Protein AF-A0A4Y9ZUN3-F1 (afdb_monomer_lite)

Sequence (170 aa):
MLTRVQSAFKTGLIHALVAIHDAGVEHHDLCRRNILDYNDRPMIIDFGDAEEHECERFVPVEEGTPAPTLTCEFGCVELLEFFTDIEVWTPSFIEYIDNFQPIELAYDPHALAKMAPSHWSPEEALQEAYRVVVKHVKEYYPAQYDDWIARLNNNQKALDSTSNSPNDSQ

Radius of gyration: 21.48 Å; chains: 1; bounding box: 66×32×56 Å

Secondary structure (DSSP, 8-state):
------HHHHHHHHHHHHHHHHTTEE-S--SGGGEEESSS-EEE--GGG-EE------S---TTSBPPSSGGGTS-HHHHHHHHHTT-SBPSEEEETTEEEEGGGGG-HHHHHTTS-TTS-HHHHHHHHHHHHHHHHHHH-TTTHHHHHHHHHHHHHHHHHHHTS-----

Structure (mmCIF, N/CA/C/O backbone):
data_AF-A0A4Y9ZUN3-F1
#
_entry.id   AF-A0A4Y9ZUN3-F1
#
loop_
_atom_site.group_PDB
_atom_site.id
_atom_site.type_symbol
_atom_site.label_atom_id
_atom_site.label_alt_id
_atom_site.label_comp_id
_atom_site.label_asym_id
_atom_site.label_entity_id
_atom_site.label_seq_id
_atom_site.pdbx_PDB_ins_code
_atom_site.Cartn_x
_atom_site.Cartn_y
_atom_site.Cartn_z
_atom_site.occupancy
_atom_site.B_iso_or_equiv
_atom_site.auth_seq_id
_atom_site.auth_comp_id
_atom_site.auth_asym_id
_atom_site.auth_atom_id
_atom_site.pdbx_PDB_model_num
ATOM 1 N N . MET A 1 1 ? -16.322 -0.435 -7.334 1.00 35.56 1 MET A N 1
ATOM 2 C CA . MET A 1 1 ? -15.155 0.463 -7.413 1.00 35.56 1 MET A CA 1
ATOM 3 C C . MET A 1 1 ? -15.453 1.621 -6.482 1.00 35.56 1 MET A C 1
ATOM 5 O O . MET A 1 1 ? -16.314 2.431 -6.806 1.00 35.56 1 MET A O 1
ATOM 9 N N . LEU A 1 2 ? -14.896 1.613 -5.271 1.00 38.06 2 LEU A N 1
ATOM 10 C CA . LEU A 1 2 ? -15.086 2.735 -4.360 1.00 38.06 2 LEU A CA 1
ATOM 11 C C . LEU A 1 2 ? -14.373 3.933 -4.964 1.00 38.06 2 LEU A C 1
ATOM 13 O O . LEU A 1 2 ? -13.162 3.934 -5.158 1.00 38.06 2 LEU A O 1
ATOM 17 N N . THR A 1 3 ? -15.164 4.932 -5.323 1.00 42.69 3 THR A N 1
ATOM 18 C CA . THR A 1 3 ? -14.704 6.288 -5.571 1.00 42.69 3 THR A CA 1
ATOM 19 C C . THR A 1 3 ? -13.828 6.705 -4.401 1.00 42.69 3 THR A C 1
ATOM 21 O O . THR A 1 3 ? -14.340 6.849 -3.296 1.00 42.69 3 THR A O 1
ATOM 24 N N . ARG A 1 4 ? -12.520 6.813 -4.666 1.00 54.97 4 ARG A N 1
ATOM 25 C CA . ARG A 1 4 ? -11.478 7.490 -3.885 1.00 54.97 4 ARG A CA 1
ATOM 26 C C . ARG A 1 4 ? -12.052 8.153 -2.629 1.00 54.97 4 ARG A C 1
ATOM 28 O O . ARG A 1 4 ? -12.565 9.269 -2.705 1.00 54.97 4 ARG A O 1
ATOM 35 N N . VAL A 1 5 ? -12.020 7.429 -1.507 1.00 57.81 5 VAL A N 1
ATOM 36 C CA . VAL A 1 5 ? -12.335 7.982 -0.183 1.00 57.81 5 VAL A CA 1
ATOM 37 C C . VAL A 1 5 ? -11.598 9.317 -0.076 1.00 57.81 5 VAL A C 1
ATOM 39 O O . VAL A 1 5 ? -10.413 9.383 -0.415 1.00 57.81 5 VAL A O 1
ATOM 42 N N . GLN A 1 6 ? -12.296 10.394 0.295 1.00 67.69 6 GLN A N 1
ATOM 43 C CA . GLN A 1 6 ? -11.654 11.701 0.424 1.00 67.69 6 GLN A CA 1
ATOM 44 C C . GLN A 1 6 ? -10.453 11.561 1.373 1.00 67.69 6 GLN A C 1
ATOM 46 O O . GLN A 1 6 ? -10.581 10.945 2.429 1.00 67.69 6 GLN A O 1
ATOM 51 N N . SER A 1 7 ? -9.289 12.108 1.007 1.00 74.69 7 SER A N 1
ATOM 52 C CA . SER A 1 7 ? -8.038 11.914 1.770 1.00 74.69 7 SER A CA 1
ATOM 53 C C . SER A 1 7 ? -8.197 12.274 3.257 1.00 74.69 7 SER A C 1
ATOM 55 O O . SER A 1 7 ? -7.691 11.563 4.121 1.00 74.69 7 SER A O 1
ATOM 57 N N . ALA A 1 8 ? -9.020 13.280 3.578 1.00 85.69 8 ALA A N 1
ATOM 58 C CA . ALA A 1 8 ? -9.357 13.640 4.956 1.00 85.69 8 ALA A CA 1
ATOM 59 C C . ALA A 1 8 ? -10.103 12.530 5.725 1.00 85.69 8 ALA A C 1
ATOM 61 O O . ALA A 1 8 ? -9.791 12.282 6.888 1.00 85.69 8 ALA A O 1
ATOM 62 N N . PHE A 1 9 ? -11.044 11.833 5.083 1.00 89.44 9 PHE A N 1
ATOM 63 C CA . PHE A 1 9 ? -11.751 10.702 5.685 1.00 89.44 9 PHE A CA 1
ATOM 64 C C . PHE A 1 9 ? -10.800 9.524 5.922 1.00 89.44 9 PHE A C 1
ATOM 66 O O . PHE A 1 9 ? -10.795 8.950 7.008 1.00 89.44 9 PHE A O 1
ATOM 73 N N . LYS A 1 10 ? -9.949 9.198 4.937 1.00 89.00 10 LYS A N 1
ATOM 74 C CA . LYS A 1 10 ? -8.947 8.125 5.057 1.00 89.00 10 LYS A CA 1
ATOM 75 C C . LYS A 1 10 ? -7.941 8.428 6.175 1.00 89.00 10 LYS A C 1
ATOM 77 O O . LYS A 1 10 ? -7.717 7.580 7.031 1.00 89.00 10 LYS A O 1
ATOM 82 N N . THR A 1 11 ? -7.433 9.659 6.237 1.00 90.69 11 THR A N 1
ATOM 83 C CA . THR A 1 11 ? -6.571 10.136 7.333 1.00 90.69 11 THR A CA 1
ATOM 84 C C . THR A 1 11 ? -7.278 10.034 8.687 1.00 90.69 11 THR A C 1
ATOM 86 O O . THR A 1 11 ? -6.709 9.532 9.654 1.00 90.69 11 THR A O 1
ATOM 89 N N . GLY A 1 12 ? -8.541 10.467 8.766 1.00 94.00 12 GLY A N 1
ATOM 90 C CA . GLY A 1 12 ? -9.340 10.346 9.986 1.00 94.00 12 GLY A CA 1
ATOM 91 C C . GLY A 1 12 ? -9.514 8.895 10.436 1.00 94.00 12 GLY A C 1
ATOM 92 O O . GLY A 1 12 ? -9.494 8.625 11.633 1.00 94.00 12 GLY A O 1
ATOM 93 N N . LEU A 1 13 ? -9.643 7.967 9.486 1.00 95.06 13 LEU A N 1
ATOM 94 C CA . LEU A 1 13 ? -9.860 6.549 9.759 1.00 95.06 13 LEU A CA 1
ATOM 95 C C . LEU A 1 13 ? -8.582 5.905 10.292 1.00 95.06 13 LEU A C 1
ATOM 97 O O . LEU A 1 13 ? -8.641 5.186 11.286 1.00 95.06 13 LEU A O 1
ATOM 101 N N . ILE A 1 14 ? -7.434 6.237 9.691 1.00 95.75 14 ILE A N 1
ATOM 102 C CA . ILE A 1 14 ? -6.115 5.835 10.192 1.00 95.75 14 ILE A CA 1
ATOM 103 C C . ILE A 1 14 ? -5.944 6.301 11.638 1.00 95.75 14 ILE A C 1
ATOM 105 O O . ILE A 1 14 ? -5.653 5.490 12.511 1.00 95.75 14 ILE A O 1
ATOM 109 N N . HIS A 1 15 ? -6.182 7.587 11.916 1.00 96.25 15 HIS A N 1
ATOM 110 C CA . HIS A 1 15 ? -6.034 8.130 13.268 1.00 96.25 15 HIS A CA 1
ATOM 111 C C . HIS A 1 15 ? -6.969 7.467 14.282 1.00 96.25 15 HIS A C 1
ATOM 113 O O . HIS A 1 15 ? -6.546 7.179 15.397 1.00 96.25 15 HIS A O 1
ATOM 119 N N . ALA A 1 16 ? -8.230 7.239 13.917 1.00 96.81 16 ALA A N 1
ATOM 120 C CA . ALA A 1 16 ? -9.206 6.655 14.825 1.00 96.81 16 ALA A CA 1
ATOM 121 C C . ALA A 1 16 ? -8.868 5.196 15.170 1.00 96.81 16 ALA A C 1
ATOM 123 O O . ALA A 1 16 ? -8.909 4.831 16.341 1.00 96.81 16 ALA A O 1
ATOM 124 N N . LEU A 1 17 ? -8.474 4.388 14.182 1.00 97.44 17 LEU A N 1
ATOM 125 C CA . LEU A 1 17 ? -8.077 2.998 14.409 1.00 97.44 17 LEU A CA 1
ATOM 126 C C . LEU A 1 17 ? -6.764 2.891 15.179 1.00 97.44 17 LEU A C 1
ATOM 128 O O . LEU A 1 17 ? -6.691 2.155 16.155 1.00 97.44 17 LEU A O 1
ATOM 132 N N . VAL A 1 18 ? -5.757 3.694 14.829 1.00 97.25 18 VAL A N 1
ATOM 133 C CA . VAL A 1 18 ? -4.517 3.760 15.614 1.00 97.25 18 VAL A CA 1
ATOM 134 C C . VAL A 1 18 ? -4.811 4.137 17.069 1.00 97.25 18 VAL A C 1
ATOM 136 O O . VAL A 1 18 ? -4.271 3.507 17.969 1.00 97.25 18 VAL A O 1
ATOM 139 N N . ALA A 1 19 ? -5.714 5.092 17.319 1.00 97.81 19 ALA A N 1
ATOM 140 C CA . ALA A 1 19 ? -6.093 5.481 18.678 1.00 97.81 19 ALA A CA 1
ATOM 141 C C . ALA A 1 19 ? -6.826 4.371 19.456 1.00 97.81 19 ALA A C 1
ATOM 143 O O . ALA A 1 19 ? -6.657 4.283 20.670 1.00 97.81 19 ALA A O 1
ATOM 144 N N . ILE A 1 20 ? -7.623 3.532 18.785 1.00 98.19 20 ILE A N 1
ATOM 145 C CA . ILE A 1 20 ? -8.274 2.359 19.393 1.00 98.19 20 ILE A CA 1
ATOM 146 C C . ILE A 1 20 ? -7.216 1.341 19.839 1.00 98.19 20 ILE A C 1
ATOM 148 O O . ILE A 1 20 ? -7.213 0.932 20.999 1.00 98.19 20 ILE A O 1
ATOM 152 N N . HIS A 1 21 ? -6.261 1.014 18.966 1.00 98.06 21 HIS A N 1
ATOM 153 C CA . HIS A 1 21 ? -5.174 0.090 19.301 1.00 98.06 21 HIS A CA 1
ATOM 154 C C . HIS A 1 21 ? -4.218 0.660 20.359 1.00 98.06 21 HIS A C 1
ATOM 156 O O . HIS A 1 21 ? -3.804 -0.065 21.260 1.00 98.06 21 HIS A O 1
ATOM 162 N N . ASP A 1 22 ? -3.907 1.960 20.310 1.00 97.88 22 ASP A N 1
ATOM 163 C CA . ASP A 1 22 ? -3.113 2.648 21.341 1.00 97.88 22 ASP A CA 1
ATOM 164 C C . ASP A 1 22 ? -3.827 2.666 22.706 1.00 97.88 22 ASP A C 1
ATOM 166 O O . ASP A 1 22 ? -3.175 2.741 23.748 1.00 97.88 22 ASP A O 1
ATOM 170 N N . ALA A 1 23 ? -5.163 2.588 22.717 1.00 98.06 23 ALA A N 1
ATOM 171 C CA . ALA A 1 23 ? -5.967 2.434 23.929 1.00 98.06 23 ALA A CA 1
ATOM 172 C C . ALA A 1 23 ? -6.042 0.980 24.432 1.00 98.06 23 ALA A C 1
ATOM 174 O O . ALA A 1 23 ? -6.667 0.731 25.463 1.00 98.06 23 ALA A O 1
ATOM 175 N N . GLY A 1 24 ? -5.394 0.045 23.735 1.00 98.06 24 GLY A N 1
ATOM 176 C CA . GLY A 1 24 ? -5.298 -1.356 24.114 1.00 98.06 24 GLY A CA 1
ATOM 177 C C . GLY A 1 24 ? -6.490 -2.209 23.682 1.00 98.06 24 GLY A C 1
ATOM 178 O O . GLY A 1 24 ? -6.862 -3.133 24.402 1.00 98.06 24 GLY A O 1
ATOM 179 N N . VAL A 1 25 ? -7.129 -1.869 22.557 1.00 98.38 25 VAL A N 1
ATOM 180 C CA . VAL A 1 25 ? -8.313 -2.570 22.035 1.00 98.38 25 VAL A CA 1
ATOM 181 C C . VAL A 1 25 ? -8.071 -3.033 20.598 1.00 98.38 25 VAL A C 1
ATOM 183 O O . VAL A 1 25 ? -7.623 -2.245 19.768 1.00 98.38 25 VAL A O 1
ATOM 186 N N . GLU A 1 26 ? -8.404 -4.288 20.304 1.00 97.94 26 GLU A N 1
ATOM 187 C CA . GLU A 1 26 ? -8.498 -4.862 18.950 1.00 97.94 26 GLU A CA 1
ATOM 188 C C . GLU A 1 26 ? -9.970 -5.148 18.641 1.00 97.94 26 GLU A C 1
ATOM 190 O O . GLU A 1 26 ? -10.725 -5.557 19.525 1.00 97.94 26 GLU A O 1
ATOM 195 N N . HIS A 1 27 ? -10.423 -4.858 17.421 1.00 98.25 27 HIS A N 1
ATOM 196 C CA . HIS A 1 27 ? -11.852 -4.841 17.099 1.00 98.25 27 HIS A CA 1
ATOM 197 C C . HIS A 1 27 ? -12.411 -6.222 16.709 1.00 98.25 27 HIS A C 1
ATOM 199 O O . HIS A 1 27 ? -13.586 -6.487 16.962 1.00 98.25 27 HIS A O 1
ATOM 205 N N . HIS A 1 28 ? -11.619 -7.071 16.054 1.00 97.06 28 HIS A N 1
ATOM 206 C CA . HIS A 1 28 ? -11.931 -8.421 15.548 1.00 97.06 28 HIS A CA 1
ATOM 207 C C . HIS A 1 28 ? -13.031 -8.560 14.475 1.00 97.06 28 HIS A C 1
ATOM 209 O O . HIS A 1 28 ? -13.156 -9.624 13.869 1.00 97.06 28 HIS A O 1
ATOM 215 N N . ASP A 1 29 ? -13.782 -7.502 14.166 1.00 96.12 29 ASP A N 1
ATOM 216 C CA . ASP A 1 29 ? -14.737 -7.446 13.041 1.00 96.12 29 ASP A CA 1
ATOM 217 C C . ASP A 1 29 ? -14.556 -6.158 12.226 1.00 96.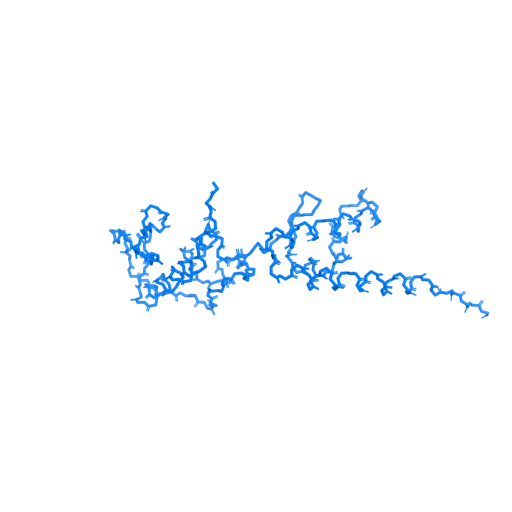12 29 ASP A C 1
ATOM 219 O O . ASP A 1 29 ? -15.511 -5.519 11.763 1.00 96.12 29 ASP A O 1
ATOM 223 N N . LEU A 1 30 ? -13.303 -5.728 12.067 1.00 94.31 30 LEU A N 1
ATOM 224 C CA . LEU A 1 30 ? -12.988 -4.506 11.350 1.00 94.31 30 LEU A CA 1
ATOM 225 C C . LEU A 1 30 ? -13.207 -4.684 9.840 1.00 94.31 30 LEU A C 1
ATOM 227 O O . LEU A 1 30 ? -12.361 -5.167 9.092 1.00 94.31 30 LEU A O 1
ATOM 231 N N . CYS A 1 31 ? -14.380 -4.269 9.369 1.00 91.06 31 CYS A N 1
ATOM 232 C CA . CYS A 1 31 ? -14.764 -4.357 7.967 1.00 91.06 31 CYS A CA 1
ATOM 233 C C . CYS A 1 31 ? -15.617 -3.158 7.539 1.00 91.06 31 CYS A C 1
ATOM 235 O O . CYS A 1 31 ? -16.152 -2.412 8.357 1.00 91.06 31 CYS A O 1
ATOM 237 N N . ARG A 1 32 ? -15.785 -2.960 6.224 1.00 89.62 32 ARG A N 1
ATOM 238 C CA . ARG A 1 32 ? -16.443 -1.758 5.667 1.00 89.62 32 ARG A CA 1
ATOM 239 C C . ARG A 1 32 ? -17.856 -1.499 6.201 1.00 89.62 32 ARG A C 1
ATOM 241 O O . ARG A 1 32 ? -18.264 -0.346 6.238 1.00 89.62 32 ARG A O 1
ATOM 248 N N . ARG A 1 33 ? -18.605 -2.538 6.601 1.00 93.50 33 ARG A N 1
ATOM 249 C CA . ARG A 1 33 ? -19.956 -2.383 7.182 1.00 93.50 33 ARG A CA 1
ATOM 250 C C . ARG A 1 33 ? -19.945 -1.734 8.573 1.00 93.50 33 ARG A C 1
ATOM 252 O O . ARG A 1 33 ? -20.951 -1.144 8.951 1.00 93.50 33 ARG A O 1
ATOM 259 N N . ASN A 1 34 ? -18.811 -1.793 9.268 1.00 96.25 34 ASN A N 1
ATOM 260 C CA . ASN A 1 34 ? -18.618 -1.273 10.621 1.00 96.25 34 ASN A CA 1
ATOM 261 C C . ASN A 1 34 ? -17.911 0.095 10.627 1.00 96.25 34 ASN A C 1
ATOM 263 O O . ASN A 1 34 ? -17.547 0.614 11.679 1.00 96.25 34 ASN A O 1
ATOM 267 N N . ILE A 1 35 ? -17.753 0.710 9.448 1.00 95.25 35 ILE A N 1
ATOM 268 C CA . ILE A 1 35 ? -17.236 2.069 9.281 1.00 95.25 35 ILE A CA 1
ATOM 269 C C . ILE A 1 35 ? -18.352 2.952 8.732 1.00 95.25 35 ILE A C 1
ATOM 271 O O . ILE A 1 35 ? -18.778 2.802 7.586 1.00 95.25 35 ILE A O 1
ATOM 275 N N . LEU A 1 36 ? -18.815 3.896 9.545 1.00 94.25 36 LEU A N 1
ATOM 276 C CA . LEU A 1 36 ? -19.833 4.863 9.151 1.00 94.25 36 LEU A CA 1
ATOM 277 C C . LEU A 1 36 ? -19.200 6.201 8.775 1.00 94.25 36 LEU A C 1
ATOM 279 O O . LEU A 1 36 ? -18.221 6.633 9.384 1.00 94.25 36 LEU A O 1
ATOM 283 N N . ASP A 1 37 ? -19.810 6.883 7.810 1.00 92.94 37 ASP A N 1
ATOM 284 C CA . ASP A 1 37 ? -19.526 8.286 7.525 1.00 92.94 37 ASP A CA 1
ATOM 285 C C . ASP A 1 37 ? -20.476 9.188 8.318 1.00 92.94 37 ASP A C 1
ATOM 287 O O . ASP A 1 37 ? -21.698 9.137 8.153 1.00 92.94 37 ASP A O 1
ATOM 291 N N . TYR A 1 38 ? -19.902 10.011 9.194 1.00 90.75 38 TYR A N 1
ATOM 292 C CA . TYR A 1 38 ? -20.610 11.025 9.956 1.00 90.75 38 TYR A CA 1
ATOM 293 C C . TYR A 1 38 ? -20.044 12.413 9.679 1.00 90.75 38 TYR A C 1
ATOM 295 O O . TYR A 1 38 ? -19.156 12.899 10.381 1.00 90.75 38 TYR A O 1
ATOM 303 N N . ASN A 1 39 ? -20.620 13.084 8.682 1.00 89.50 39 ASN A N 1
ATOM 304 C CA . ASN A 1 39 ? -20.202 14.419 8.244 1.00 89.50 39 ASN A CA 1
ATOM 305 C C . ASN A 1 39 ? -18.715 14.454 7.844 1.00 89.50 39 ASN A C 1
ATOM 307 O O . ASN A 1 39 ? -17.941 15.240 8.399 1.00 89.50 39 ASN A O 1
ATOM 311 N N . ASP A 1 40 ? -18.322 13.564 6.929 1.00 87.12 40 ASP A N 1
ATOM 312 C CA . ASP A 1 40 ? -16.954 13.388 6.426 1.00 87.12 40 ASP A CA 1
ATOM 313 C C . ASP A 1 40 ? -15.954 12.929 7.505 1.00 87.12 40 ASP A C 1
ATOM 315 O O . ASP A 1 40 ? -14.735 13.048 7.344 1.00 87.12 40 ASP A O 1
ATOM 319 N N . ARG A 1 41 ? -16.456 12.385 8.623 1.00 89.88 41 ARG A N 1
ATOM 320 C CA . ARG A 1 41 ? -15.646 11.803 9.700 1.00 89.88 41 ARG A CA 1
ATOM 321 C C . ARG A 1 41 ? -15.973 10.323 9.861 1.00 89.88 41 ARG A C 1
ATOM 323 O O . ARG A 1 41 ? -17.150 9.982 9.977 1.00 89.88 41 ARG A O 1
ATOM 330 N N . PRO A 1 42 ? -14.960 9.451 9.928 1.00 94.50 42 PRO A N 1
ATOM 331 C CA . PRO A 1 42 ? -15.189 8.039 10.168 1.00 94.50 42 PRO A CA 1
ATOM 332 C C . PRO A 1 42 ? -15.644 7.811 11.607 1.00 94.50 42 PRO A C 1
ATOM 334 O O . PRO A 1 42 ? -15.056 8.343 12.551 1.00 94.50 42 PRO A O 1
ATOM 337 N N . MET A 1 43 ? -16.672 6.986 11.768 1.00 95.81 43 MET A N 1
ATOM 338 C CA . MET A 1 43 ? -17.052 6.396 13.047 1.00 95.81 43 MET A CA 1
ATOM 339 C C . MET A 1 43 ? -16.914 4.882 12.946 1.00 95.81 43 MET A C 1
ATOM 341 O O . MET A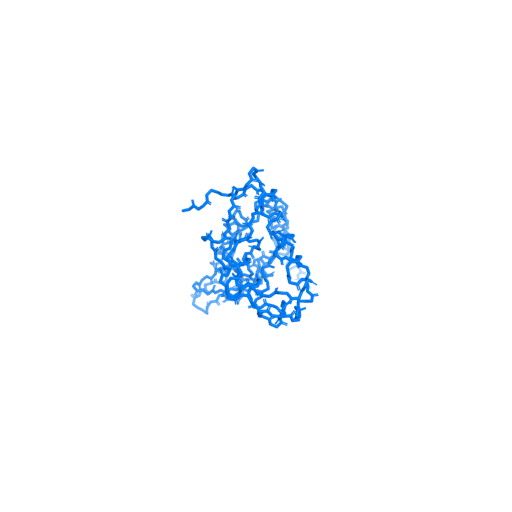 1 43 ? -17.544 4.263 12.089 1.00 95.81 43 MET A O 1
ATOM 345 N N . ILE A 1 44 ? -16.103 4.308 13.829 1.00 97.56 44 ILE A N 1
ATOM 346 C CA . ILE A 1 44 ? -15.973 2.861 13.994 1.00 97.56 44 ILE A CA 1
ATOM 347 C C . ILE A 1 44 ? -17.042 2.406 14.986 1.00 97.56 44 ILE A C 1
ATOM 349 O O . ILE A 1 44 ? -17.223 3.035 16.033 1.00 97.56 44 ILE A O 1
ATOM 353 N N . ILE A 1 45 ? -17.787 1.368 14.628 1.00 97.56 45 ILE A N 1
ATOM 354 C CA . ILE A 1 45 ? -18.909 0.836 15.407 1.00 97.56 45 ILE A CA 1
ATOM 355 C C . ILE A 1 45 ? -18.792 -0.679 15.555 1.00 97.56 45 ILE A C 1
ATOM 357 O O . ILE A 1 45 ? -18.042 -1.301 14.825 1.00 97.56 45 ILE A O 1
ATOM 361 N N . ASP A 1 46 ? -19.630 -1.253 16.420 1.00 97.38 46 ASP A N 1
ATOM 362 C CA . ASP A 1 46 ? -19.776 -2.705 16.599 1.00 97.38 46 ASP A CA 1
ATOM 363 C C . ASP A 1 46 ? -18.585 -3.399 17.284 1.00 97.38 46 ASP A C 1
ATOM 365 O O . ASP A 1 46 ? -18.057 -4.406 16.830 1.00 97.38 46 ASP A O 1
ATOM 369 N N . PHE A 1 47 ? -18.207 -2.886 18.457 1.00 97.81 47 PHE A N 1
ATOM 370 C CA . PHE A 1 47 ? -17.193 -3.478 19.344 1.00 97.81 47 PHE A CA 1
ATOM 371 C C . PHE A 1 47 ? -17.694 -4.729 20.097 1.00 97.81 47 PHE A C 1
ATOM 373 O O . PHE A 1 47 ? -17.240 -5.007 21.204 1.00 97.81 47 PHE A O 1
ATOM 380 N N . GLY A 1 48 ? -18.683 -5.451 19.558 1.00 97.44 48 GLY A N 1
ATOM 381 C CA . GLY A 1 48 ? -19.258 -6.633 20.209 1.00 97.44 48 GLY A CA 1
ATOM 382 C C . GLY A 1 48 ? -18.254 -7.774 20.389 1.00 97.44 48 GLY A C 1
ATOM 383 O O . GLY A 1 48 ? -18.328 -8.484 21.390 1.00 97.44 48 GLY A O 1
ATOM 384 N N . ASP A 1 49 ? -17.305 -7.879 19.456 1.00 97.31 49 ASP A N 1
ATOM 385 C CA . ASP A 1 49 ? -16.245 -8.893 19.423 1.00 97.31 49 ASP A CA 1
ATOM 386 C C . ASP A 1 49 ? -14.868 -8.329 19.830 1.00 97.31 49 ASP A C 1
ATOM 388 O O . ASP A 1 49 ? -13.855 -9.004 19.681 1.00 97.31 49 ASP A O 1
ATOM 392 N N . ALA A 1 50 ? -14.811 -7.092 20.333 1.00 97.75 50 ALA A N 1
ATOM 393 C CA . ALA A 1 50 ? -13.548 -6.440 20.661 1.00 97.75 50 ALA A CA 1
ATOM 394 C C . ALA A 1 50 ? -12.890 -7.029 21.921 1.00 97.75 50 ALA A C 1
ATOM 396 O O . ALA A 1 50 ? -13.570 -7.327 22.909 1.00 97.75 50 ALA A O 1
ATOM 397 N N . GLU A 1 51 ? -11.559 -7.116 21.918 1.00 98.12 51 GLU A N 1
ATOM 398 C CA . GLU A 1 51 ? -10.761 -7.689 23.009 1.00 98.12 51 GLU A CA 1
ATOM 399 C C . GLU A 1 51 ? -9.658 -6.731 23.491 1.00 98.12 51 GLU A C 1
ATOM 401 O O . GLU A 1 51 ? -9.291 -5.765 22.814 1.00 98.12 51 GLU A O 1
ATOM 406 N N . GLU A 1 52 ? -9.138 -6.990 24.699 1.00 98.06 52 GLU A N 1
ATOM 407 C CA . GLU A 1 52 ? -7.918 -6.338 25.185 1.00 98.06 52 GLU A CA 1
ATOM 408 C C . GLU A 1 52 ? -6.730 -6.754 24.312 1.00 98.06 52 GLU A C 1
ATOM 410 O O . GLU A 1 52 ? -6.525 -7.935 24.037 1.00 98.06 52 GLU A O 1
ATOM 415 N N . HIS A 1 53 ? -5.922 -5.780 23.913 1.00 96.31 53 HIS A N 1
ATOM 416 C CA . HIS A 1 53 ? -4.864 -5.966 22.933 1.00 96.31 53 HIS A CA 1
ATOM 417 C C . HIS A 1 53 ? -3.644 -5.120 23.284 1.00 96.31 53 HIS A C 1
ATOM 419 O O . HIS A 1 53 ? -3.757 -3.927 23.548 1.00 96.31 53 HIS A O 1
ATOM 425 N N . GLU A 1 54 ? -2.453 -5.708 23.233 1.00 96.94 54 GLU A N 1
ATOM 426 C CA . GLU A 1 54 ? -1.205 -4.946 23.238 1.00 96.94 54 GLU A CA 1
ATOM 427 C C . GLU A 1 54 ? -0.744 -4.785 21.791 1.00 96.94 54 GLU A C 1
ATOM 429 O O . GLU A 1 54 ? -0.261 -5.728 21.169 1.00 96.94 54 GLU A O 1
ATOM 434 N N . CYS A 1 55 ? -0.932 -3.590 21.229 1.00 97.00 55 CYS A N 1
ATOM 435 C CA . CYS A 1 55 ? -0.567 -3.348 19.840 1.00 97.00 55 CYS A CA 1
ATOM 436 C C . CYS A 1 55 ? 0.949 -3.362 19.659 1.00 97.00 55 CYS A C 1
ATOM 438 O O . CYS A 1 55 ? 1.635 -2.405 20.010 1.00 97.00 55 CYS A O 1
ATOM 440 N N . GLU A 1 56 ? 1.464 -4.417 19.031 1.00 95.88 56 GLU A N 1
ATOM 441 C CA . GLU A 1 56 ? 2.894 -4.572 18.756 1.00 95.88 56 GLU A CA 1
ATOM 442 C C . GLU A 1 56 ? 3.351 -3.816 17.498 1.00 95.88 56 GLU A C 1
ATOM 444 O O . GLU A 1 56 ? 4.442 -4.079 16.988 1.00 95.88 56 GLU A O 1
ATOM 449 N N . ARG A 1 57 ? 2.554 -2.874 16.959 1.00 95.44 57 ARG A N 1
ATOM 450 C CA . ARG A 1 57 ? 2.997 -2.123 15.776 1.00 95.44 57 ARG A CA 1
ATOM 451 C C . ARG A 1 57 ? 4.287 -1.356 16.083 1.00 95.44 57 ARG A C 1
ATOM 453 O O . ARG A 1 57 ? 4.384 -0.678 17.105 1.00 95.44 57 ARG A O 1
ATOM 460 N N . PHE A 1 58 ? 5.239 -1.368 15.157 1.00 92.81 58 PHE A N 1
ATOM 461 C CA . PHE A 1 58 ? 6.525 -0.669 15.332 1.00 92.81 58 PHE A CA 1
ATOM 462 C C . PHE A 1 58 ? 6.827 0.374 14.253 1.00 92.81 58 PHE A C 1
ATOM 464 O O . PHE A 1 58 ? 7.799 1.120 14.384 1.00 92.81 58 PHE A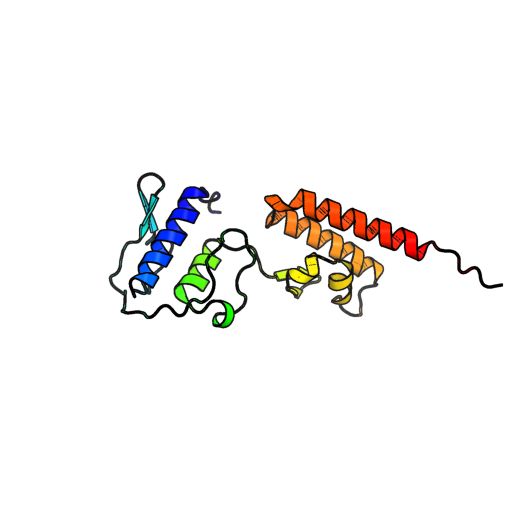 O 1
ATOM 471 N N . VAL A 1 59 ? 5.985 0.483 13.223 1.00 90.56 59 VAL A N 1
ATOM 472 C CA . VAL A 1 59 ? 6.044 1.557 12.222 1.00 90.56 59 VAL A CA 1
ATOM 473 C C . VAL A 1 59 ? 4.729 2.342 12.176 1.00 90.56 59 VAL A C 1
ATOM 475 O O . VAL A 1 59 ? 3.662 1.784 12.453 1.00 90.56 59 VAL A O 1
ATOM 478 N N . PRO A 1 60 ? 4.773 3.648 11.857 1.00 92.69 60 PRO A N 1
ATOM 479 C CA . PRO A 1 60 ? 3.566 4.434 11.648 1.00 92.69 60 PRO A CA 1
ATOM 480 C C . PRO A 1 60 ? 2.826 3.996 10.378 1.00 92.69 60 PRO A C 1
ATOM 482 O O . PRO A 1 60 ? 3.414 3.490 9.423 1.00 92.69 60 PRO A O 1
ATOM 485 N N . VAL A 1 61 ? 1.516 4.237 10.361 1.00 94.06 61 VAL A N 1
ATOM 486 C CA . VAL A 1 61 ? 0.682 4.047 9.171 1.00 94.06 61 VAL A CA 1
ATOM 487 C C . VAL A 1 61 ? 0.706 5.341 8.365 1.00 94.06 61 VAL A C 1
ATOM 489 O O . VAL A 1 61 ? 0.097 6.334 8.760 1.00 94.06 61 VAL A O 1
ATOM 492 N N . GLU A 1 62 ? 1.422 5.332 7.245 1.00 91.50 62 GLU A N 1
ATOM 493 C CA . GLU A 1 62 ? 1.557 6.485 6.352 1.00 91.50 62 GLU A CA 1
ATOM 494 C C . GLU A 1 62 ? 0.811 6.239 5.033 1.00 91.50 62 GLU A C 1
ATOM 496 O O . GLU A 1 62 ? 1.069 5.262 4.333 1.00 91.50 62 GLU A O 1
ATOM 501 N N . GLU A 1 63 ? -0.128 7.123 4.684 1.00 90.38 63 GLU A N 1
ATOM 502 C CA . GLU A 1 63 ? -0.857 7.032 3.415 1.00 90.38 63 GLU A CA 1
ATOM 503 C C . GLU A 1 63 ? 0.098 7.225 2.226 1.00 90.38 63 GLU A C 1
ATOM 505 O O . GLU A 1 63 ? 0.891 8.167 2.187 1.00 90.38 63 GLU A O 1
ATOM 510 N N . GLY A 1 64 ? -0.017 6.358 1.219 1.00 87.75 64 GLY A N 1
ATOM 511 C CA . GLY A 1 64 ? 0.715 6.491 -0.040 1.00 87.75 64 GLY A CA 1
ATOM 512 C C . GLY A 1 64 ? 2.153 5.960 -0.026 1.00 87.75 64 GLY A C 1
ATOM 513 O O . GLY A 1 64 ? 2.837 6.070 -1.045 1.00 87.75 64 GLY A O 1
ATOM 514 N N . THR A 1 65 ? 2.619 5.373 1.078 1.00 90.56 65 THR A N 1
ATOM 515 C CA . THR A 1 65 ? 3.885 4.620 1.124 1.00 90.56 65 THR A CA 1
ATOM 516 C C . THR A 1 65 ? 3.663 3.161 0.701 1.00 90.56 65 THR A C 1
ATOM 518 O O . THR A 1 65 ? 2.511 2.721 0.647 1.00 90.56 65 THR A O 1
ATOM 521 N N . PRO A 1 66 ? 4.701 2.401 0.303 1.00 91.81 66 PRO A N 1
ATOM 522 C CA . PRO A 1 66 ? 4.555 0.970 0.023 1.00 91.81 66 PRO A CA 1
ATOM 523 C C . PRO A 1 66 ? 4.064 0.198 1.252 1.00 91.81 66 PRO A C 1
ATOM 525 O O . PRO A 1 66 ? 4.485 0.492 2.371 1.00 91.81 66 PRO A O 1
ATOM 528 N N . ALA A 1 67 ? 3.184 -0.784 1.052 1.00 92.88 67 ALA A N 1
ATOM 529 C CA . ALA A 1 67 ? 2.666 -1.587 2.157 1.00 92.88 67 ALA A CA 1
ATOM 530 C C . ALA A 1 67 ? 3.784 -2.431 2.803 1.00 92.88 67 ALA A C 1
ATOM 532 O O . ALA A 1 67 ? 4.705 -2.876 2.108 1.00 92.88 67 ALA A O 1
ATOM 533 N N . PRO A 1 68 ? 3.713 -2.726 4.108 1.00 92.50 68 PRO A N 1
ATOM 534 C CA . PRO A 1 68 ? 4.501 -3.810 4.683 1.00 92.50 68 PRO A CA 1
ATOM 535 C C . PRO A 1 68 ? 4.169 -5.130 3.971 1.00 92.50 68 PRO A C 1
ATOM 537 O O . PRO A 1 68 ? 3.003 -5.416 3.697 1.00 92.50 68 PRO A O 1
ATOM 540 N N . THR A 1 69 ? 5.180 -5.937 3.653 1.00 86.75 69 THR A N 1
ATOM 541 C CA . THR A 1 69 ? 4.984 -7.211 2.941 1.00 86.75 69 THR A CA 1
ATOM 542 C C . THR A 1 69 ? 4.631 -8.353 3.884 1.00 86.75 69 THR A C 1
ATOM 544 O O . THR A 1 69 ? 3.998 -9.327 3.475 1.00 86.75 69 THR A O 1
ATOM 547 N N . LEU A 1 70 ? 5.029 -8.232 5.152 1.00 87.44 70 LEU A N 1
ATOM 548 C CA . LEU A 1 70 ? 4.824 -9.245 6.177 1.00 87.44 70 LEU A CA 1
ATOM 549 C C . LEU A 1 70 ? 4.280 -8.623 7.461 1.00 87.44 70 LEU A C 1
ATOM 551 O O . LEU A 1 70 ? 4.654 -7.521 7.855 1.00 87.44 70 LEU A O 1
ATOM 555 N N . THR A 1 71 ? 3.487 -9.394 8.205 1.00 89.25 71 THR A N 1
ATOM 556 C CA . THR A 1 71 ? 3.046 -9.013 9.554 1.00 89.25 71 THR A CA 1
ATOM 557 C C . THR A 1 71 ? 4.225 -8.694 10.469 1.00 89.25 71 THR A C 1
ATOM 559 O O . THR A 1 71 ? 4.158 -7.735 11.228 1.00 89.25 71 THR A O 1
ATOM 562 N N . CYS A 1 72 ? 5.336 -9.4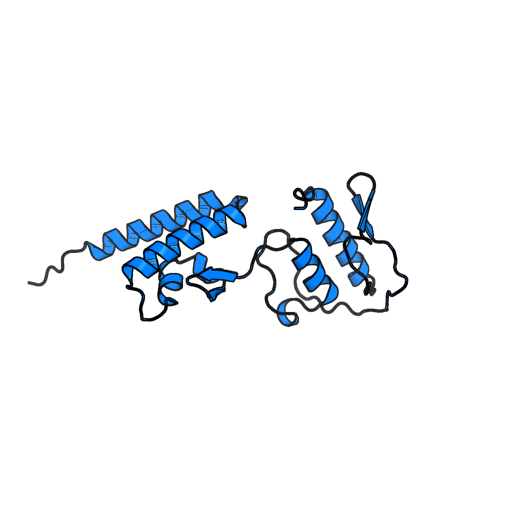31 10.365 1.00 90.62 72 CYS A N 1
ATOM 563 C CA . CYS A 1 72 ? 6.541 -9.176 11.156 1.00 90.62 72 CYS A CA 1
ATOM 564 C C . CYS A 1 72 ? 7.308 -7.906 10.754 1.00 90.62 72 CYS A C 1
ATOM 566 O O . CYS A 1 72 ? 8.321 -7.622 11.383 1.00 90.62 72 CYS A O 1
ATOM 568 N N . GLU A 1 73 ? 6.866 -7.178 9.719 1.00 90.69 73 GLU A N 1
ATOM 569 C CA . GLU A 1 73 ? 7.348 -5.841 9.319 1.00 90.69 73 GLU A CA 1
ATOM 570 C C . GLU A 1 73 ? 6.406 -4.713 9.766 1.00 90.69 73 GLU A C 1
ATOM 572 O O . GLU A 1 73 ? 6.767 -3.542 9.664 1.00 90.69 73 GLU A O 1
ATOM 577 N N . PHE A 1 74 ? 5.228 -5.051 10.298 1.00 95.12 74 PHE A N 1
ATOM 578 C CA . PHE A 1 74 ? 4.273 -4.069 10.799 1.00 95.12 74 PHE A CA 1
ATOM 579 C C . PHE A 1 74 ? 3.952 -4.228 12.286 1.00 95.12 74 PHE A C 1
ATOM 581 O O . PHE A 1 74 ? 3.993 -3.236 13.006 1.00 95.12 74 PHE A O 1
ATOM 588 N N . GLY A 1 75 ? 3.667 -5.454 12.739 1.00 95.62 75 GLY A N 1
ATOM 589 C CA . GLY A 1 75 ? 3.432 -5.823 14.141 1.00 95.62 75 GLY A CA 1
ATOM 590 C C . GLY A 1 75 ? 1.964 -5.982 14.557 1.00 95.62 75 GLY A C 1
ATOM 591 O O . GLY A 1 75 ? 1.699 -6.425 15.661 1.00 95.62 75 GLY A O 1
ATOM 592 N N . CYS A 1 76 ? 0.987 -5.672 13.701 1.00 96.62 76 CYS A N 1
ATOM 593 C CA . CYS A 1 76 ? -0.438 -5.829 14.031 1.00 96.62 76 CYS A CA 1
ATOM 594 C C . CYS A 1 76 ? -1.229 -6.368 12.829 1.00 96.62 76 CYS A C 1
ATOM 596 O O . CYS A 1 76 ? -1.245 -5.740 11.772 1.00 96.62 76 CYS A O 1
ATOM 598 N N . VAL A 1 77 ? -1.862 -7.539 12.975 1.00 95.50 77 VAL A N 1
ATOM 599 C CA . VAL A 1 77 ? -2.552 -8.230 11.868 1.00 95.50 77 VAL A CA 1
ATOM 600 C C . VAL A 1 77 ? -3.813 -7.484 11.438 1.00 95.50 77 VAL A C 1
ATOM 602 O O . VAL A 1 77 ? -3.924 -7.172 10.257 1.00 95.50 77 VAL A O 1
ATOM 605 N N . GLU A 1 78 ? -4.712 -7.142 12.370 1.00 96.75 78 GLU A N 1
ATOM 606 C CA . GLU A 1 78 ? -5.979 -6.460 12.053 1.00 96.75 78 GLU A CA 1
ATOM 607 C C . GLU A 1 78 ? -5.745 -5.168 11.257 1.00 96.75 78 GLU A C 1
ATOM 609 O O . GLU A 1 78 ? -6.305 -4.977 10.176 1.00 96.75 78 GLU A O 1
ATOM 614 N N . LEU A 1 79 ? -4.858 -4.299 11.753 1.00 96.44 79 LEU A N 1
ATOM 615 C CA . LEU A 1 79 ? -4.534 -3.044 11.080 1.00 96.44 79 LEU A CA 1
ATOM 616 C C . LEU A 1 79 ? -3.839 -3.267 9.730 1.00 96.44 79 LEU A C 1
ATOM 618 O O . LEU A 1 79 ? -4.146 -2.553 8.776 1.00 96.44 79 LEU A O 1
ATOM 622 N N . LEU A 1 80 ? -2.923 -4.239 9.623 1.00 95.19 80 LEU A N 1
ATOM 623 C CA . LEU A 1 80 ? -2.249 -4.550 8.358 1.00 95.19 80 LEU A CA 1
ATOM 624 C C . LEU A 1 80 ? -3.249 -5.017 7.296 1.00 95.19 80 LEU A C 1
ATOM 626 O O . LEU A 1 80 ? -3.248 -4.501 6.176 1.00 95.19 80 LEU A O 1
ATOM 630 N N . GLU A 1 81 ? -4.110 -5.972 7.635 1.00 93.50 81 GLU A N 1
ATOM 631 C CA . GLU A 1 81 ? -5.107 -6.508 6.710 1.00 93.50 81 GLU A CA 1
ATOM 632 C C . GLU A 1 81 ? -6.109 -5.427 6.299 1.00 93.50 81 GLU A C 1
ATOM 634 O O . GLU A 1 81 ? -6.359 -5.220 5.106 1.00 93.50 81 GLU A O 1
ATOM 639 N N . PHE A 1 82 ? -6.625 -4.668 7.267 1.00 94.75 82 PHE A N 1
ATOM 640 C CA . PHE A 1 82 ? -7.630 -3.650 6.999 1.00 94.75 82 PHE A CA 1
ATOM 641 C C . PHE A 1 82 ? -7.091 -2.486 6.160 1.00 94.75 82 PHE A C 1
ATOM 643 O O . PHE A 1 82 ? -7.718 -2.088 5.174 1.00 94.75 82 PHE A O 1
ATOM 650 N N . PHE A 1 83 ? -5.921 -1.939 6.505 1.00 94.38 83 PHE A N 1
ATOM 651 C CA . PHE A 1 83 ? -5.328 -0.832 5.748 1.00 94.38 83 PHE A CA 1
ATOM 652 C C . PHE A 1 83 ? -4.858 -1.244 4.350 1.00 94.38 83 PHE A C 1
ATOM 654 O O . PHE A 1 83 ? -4.860 -0.403 3.443 1.00 94.38 83 PHE A O 1
ATOM 661 N N . THR A 1 84 ? -4.555 -2.529 4.148 1.00 91.31 84 THR A N 1
ATOM 662 C CA . THR A 1 84 ? -4.345 -3.103 2.815 1.00 91.31 84 THR A CA 1
ATOM 663 C C . THR A 1 84 ? -5.651 -3.133 2.012 1.00 91.31 84 THR A C 1
ATOM 665 O O . THR A 1 84 ? -5.669 -2.636 0.887 1.00 91.31 84 THR A O 1
ATOM 668 N N . ASP A 1 85 ? -6.768 -3.615 2.580 1.00 89.94 85 ASP A N 1
ATOM 669 C CA . ASP A 1 85 ? -8.068 -3.685 1.874 1.00 89.94 85 ASP A CA 1
ATOM 670 C C . ASP A 1 85 ? -8.600 -2.307 1.443 1.00 89.94 85 ASP A C 1
ATOM 672 O O . ASP A 1 85 ? -9.233 -2.158 0.393 1.00 89.94 85 ASP A O 1
ATOM 676 N N . ILE A 1 86 ? -8.358 -1.264 2.240 1.00 88.81 86 ILE A N 1
ATOM 677 C CA . ILE A 1 86 ? -8.815 0.097 1.916 1.00 88.81 86 ILE A CA 1
ATOM 678 C C . ILE A 1 86 ? -7.769 0.935 1.158 1.00 88.81 86 ILE A C 1
ATOM 680 O O . ILE A 1 86 ? -7.971 2.144 0.973 1.00 88.81 86 ILE A O 1
ATOM 684 N N . GLU A 1 87 ? -6.677 0.306 0.713 1.00 90.06 87 GLU A N 1
ATOM 685 C CA . GLU A 1 87 ? -5.614 0.909 -0.098 1.00 90.06 87 GLU A CA 1
ATOM 686 C C . GLU A 1 87 ? -5.003 2.154 0.575 1.00 90.06 87 GLU A C 1
ATOM 688 O O . GLU A 1 87 ? -4.859 3.209 -0.051 1.00 90.06 87 GLU A O 1
ATOM 693 N N . VAL A 1 88 ? -4.729 2.108 1.888 1.00 91.56 88 VAL A N 1
ATOM 694 C CA . VAL A 1 88 ? -3.958 3.182 2.555 1.00 91.56 88 VAL A CA 1
ATOM 695 C C . VAL A 1 88 ? -2.556 3.250 1.969 1.00 91.56 88 VAL A C 1
ATOM 697 O O . VAL A 1 88 ? -2.063 4.331 1.644 1.00 91.56 88 VAL A O 1
ATOM 700 N N . TRP A 1 89 ? -1.947 2.084 1.814 1.00 93.00 89 TRP A N 1
ATOM 701 C CA . TRP A 1 89 ? -0.641 1.928 1.211 1.00 93.00 89 TRP A CA 1
ATOM 702 C C . TRP A 1 89 ? -0.739 1.693 -0.294 1.00 93.00 89 TRP A C 1
ATOM 704 O O . TRP A 1 89 ? -1.749 1.239 -0.831 1.00 93.00 89 TRP A O 1
ATOM 714 N N . THR A 1 90 ? 0.361 1.994 -0.965 1.00 92.12 90 THR A N 1
ATOM 715 C CA . THR A 1 90 ? 0.612 1.614 -2.356 1.00 92.12 90 THR A CA 1
ATOM 716 C C . THR A 1 90 ? 1.132 0.174 -2.433 1.00 92.12 90 THR A C 1
ATOM 718 O O . THR A 1 90 ? 1.653 -0.340 -1.438 1.00 92.12 90 THR A O 1
ATOM 721 N N . PRO A 1 91 ? 1.019 -0.502 -3.589 1.00 92.69 91 PRO A N 1
ATOM 722 C CA . PRO A 1 91 ? 1.523 -1.863 -3.740 1.00 92.69 91 PRO A CA 1
ATOM 723 C C . PRO A 1 91 ? 3.034 -1.963 -3.494 1.00 92.69 91 PRO A C 1
ATOM 725 O O . PRO A 1 91 ? 3.817 -1.220 -4.074 1.00 92.69 91 PRO A O 1
ATOM 728 N N . SER A 1 92 ? 3.462 -2.939 -2.697 1.00 93.44 92 SER A N 1
ATOM 729 C CA . SER A 1 92 ? 4.889 -3.230 -2.441 1.00 93.44 92 SER A CA 1
ATOM 730 C C . SER A 1 92 ? 5.537 -4.078 -3.533 1.00 93.44 92 SER A C 1
ATOM 732 O O . SER A 1 92 ? 6.727 -4.382 -3.474 1.00 93.44 92 SER A O 1
ATOM 734 N N . PHE A 1 93 ? 4.749 -4.480 -4.530 1.00 94.44 93 PHE A N 1
ATOM 735 C CA . PHE A 1 93 ? 5.184 -5.318 -5.632 1.00 94.44 93 PHE A CA 1
ATOM 736 C C . PHE A 1 93 ? 4.700 -4.763 -6.967 1.00 94.44 93 PHE A C 1
ATOM 738 O O . PHE A 1 93 ? 3.593 -4.236 -7.086 1.00 94.44 93 PHE A O 1
ATOM 745 N N . ILE A 1 94 ? 5.522 -4.962 -7.990 1.00 95.62 94 ILE A N 1
ATOM 746 C CA . ILE A 1 94 ? 5.207 -4.702 -9.388 1.00 95.62 94 ILE A CA 1
ATOM 747 C C . ILE A 1 94 ? 5.097 -6.027 -10.144 1.00 95.62 94 ILE A C 1
ATOM 749 O O . ILE A 1 94 ? 5.939 -6.913 -10.007 1.00 95.62 94 ILE A O 1
ATOM 753 N N . GLU A 1 95 ? 4.053 -6.164 -10.954 1.00 96.25 95 GLU A N 1
ATOM 754 C CA . GLU A 1 95 ? 3.902 -7.298 -11.862 1.00 96.25 95 GLU A CA 1
ATOM 755 C C . GLU A 1 95 ? 4.804 -7.107 -13.093 1.00 96.25 95 GLU A C 1
ATOM 757 O O . GLU A 1 95 ? 4.714 -6.099 -13.801 1.00 96.25 95 GLU A O 1
ATOM 762 N N . TYR A 1 96 ? 5.677 -8.080 -13.347 1.00 97.19 96 TYR A N 1
ATOM 763 C CA . TYR A 1 96 ? 6.625 -8.103 -14.455 1.00 97.19 96 TYR A CA 1
ATOM 764 C C . TYR A 1 96 ? 6.811 -9.533 -14.979 1.00 97.19 96 TYR A C 1
ATOM 766 O O . TYR A 1 96 ? 7.230 -10.416 -14.232 1.00 97.19 96 TYR A O 1
ATOM 774 N N . ILE A 1 97 ? 6.508 -9.749 -16.267 1.00 94.19 97 ILE A N 1
ATOM 775 C CA . ILE A 1 97 ? 6.589 -11.046 -16.972 1.00 94.19 97 ILE A CA 1
ATOM 776 C C . ILE A 1 97 ? 6.020 -12.188 -16.108 1.00 94.19 97 ILE A C 1
ATOM 778 O O . ILE A 1 97 ? 6.737 -13.081 -15.648 1.00 94.19 97 ILE A O 1
ATOM 782 N N . ASP A 1 98 ? 4.716 -12.096 -15.835 1.00 89.75 98 ASP A N 1
ATOM 783 C CA . ASP A 1 98 ? 3.922 -13.073 -15.075 1.00 89.75 98 ASP A CA 1
ATOM 784 C C . ASP A 1 98 ? 4.427 -13.360 -13.645 1.00 89.75 98 ASP A C 1
ATOM 786 O O . ASP A 1 98 ? 4.055 -14.365 -13.039 1.00 89.75 98 ASP A O 1
ATOM 790 N N . ASN A 1 99 ? 5.279 -12.493 -13.084 1.00 93.06 99 ASN A N 1
ATOM 791 C CA . ASN A 1 99 ? 5.796 -12.610 -11.722 1.00 93.06 99 ASN A CA 1
ATOM 792 C C . ASN A 1 99 ? 5.696 -11.285 -10.958 1.00 93.06 99 ASN A C 1
ATOM 794 O O . ASN A 1 99 ? 5.807 -10.206 -11.535 1.00 93.06 99 ASN A O 1
ATOM 798 N N . PHE A 1 100 ? 5.544 -11.365 -9.636 1.00 94.56 100 PHE A N 1
ATOM 799 C CA . PHE A 1 100 ? 5.610 -10.201 -8.753 1.00 94.56 100 PHE A CA 1
ATOM 800 C C . PHE A 1 100 ? 7.048 -9.960 -8.305 1.00 94.56 100 PHE A C 1
ATOM 802 O O . PHE A 1 100 ? 7.718 -10.865 -7.810 1.00 94.56 100 PHE A O 1
ATOM 809 N N . GLN A 1 101 ? 7.510 -8.730 -8.487 1.00 96.12 101 GLN A N 1
ATOM 810 C CA . GLN A 1 101 ? 8.843 -8.274 -8.121 1.00 96.12 101 GLN A CA 1
ATOM 811 C C . GLN A 1 101 ? 8.738 -7.179 -7.055 1.00 96.12 101 GLN A C 1
ATOM 813 O O . GLN A 1 101 ? 7.779 -6.408 -7.106 1.00 96.12 101 GLN A O 1
ATOM 818 N N . PRO A 1 102 ? 9.685 -7.078 -6.106 1.00 94.38 102 PRO A N 1
ATOM 819 C CA . PRO A 1 102 ? 9.699 -5.984 -5.136 1.00 94.38 102 PRO A CA 1
ATOM 820 C C . PRO A 1 102 ? 9.677 -4.619 -5.833 1.00 94.38 102 PRO A C 1
ATOM 822 O O . PRO A 1 102 ? 10.362 -4.423 -6.845 1.00 94.38 102 PRO A O 1
ATOM 825 N N . ILE A 1 103 ? 8.884 -3.679 -5.313 1.00 93.38 103 ILE A N 1
ATOM 826 C CA . ILE A 1 103 ? 8.689 -2.358 -5.928 1.00 93.38 103 ILE A CA 1
ATOM 827 C C . ILE A 1 103 ? 9.996 -1.566 -6.046 1.00 93.38 103 ILE A C 1
ATOM 829 O O . ILE A 1 103 ? 10.145 -0.736 -6.941 1.00 93.38 103 ILE A O 1
ATOM 833 N N . GLU A 1 104 ? 10.995 -1.867 -5.219 1.00 91.75 104 GLU A N 1
ATOM 834 C CA . GLU A 1 104 ? 12.316 -1.243 -5.258 1.00 91.75 104 GLU A CA 1
ATOM 835 C C . GLU A 1 104 ? 13.013 -1.448 -6.612 1.00 91.75 104 GLU A C 1
ATOM 837 O O . GLU A 1 104 ? 13.765 -0.583 -7.065 1.00 91.75 104 GLU A O 1
ATOM 842 N N . LEU A 1 105 ? 12.733 -2.558 -7.305 1.00 93.44 105 LEU A N 1
ATOM 843 C CA . LEU A 1 105 ? 13.274 -2.812 -8.640 1.00 93.44 105 LEU A CA 1
ATOM 844 C C . LEU A 1 105 ? 12.689 -1.867 -9.699 1.00 93.44 105 LEU A C 1
ATOM 846 O O . LEU A 1 105 ? 13.326 -1.637 -10.723 1.00 93.44 105 LEU A O 1
ATOM 850 N N . ALA A 1 106 ? 11.527 -1.250 -9.459 1.00 91.88 106 ALA A N 1
ATOM 851 C CA . ALA A 1 106 ? 10.937 -0.278 -10.379 1.00 91.88 106 ALA A CA 1
ATOM 852 C C . ALA A 1 106 ? 11.718 1.052 -10.447 1.00 91.88 106 ALA A C 1
ATOM 854 O O . ALA A 1 106 ? 11.538 1.831 -11.388 1.00 91.88 106 ALA A O 1
ATOM 855 N N . TYR A 1 107 ? 12.606 1.326 -9.482 1.00 89.25 107 TYR A N 1
ATOM 856 C CA . TYR A 1 107 ? 13.500 2.488 -9.541 1.00 89.25 107 TYR A CA 1
ATOM 857 C C . TYR A 1 107 ? 14.634 2.320 -10.562 1.00 89.25 107 TYR A C 1
ATOM 859 O O . TYR A 1 107 ? 15.188 3.321 -11.024 1.00 89.25 107 TYR A O 1
ATOM 867 N N . ASP A 1 108 ? 14.953 1.082 -10.948 1.00 91.06 108 ASP A N 1
ATOM 868 C CA . ASP A 1 108 ? 15.938 0.761 -11.979 1.00 91.06 108 ASP A CA 1
ATOM 869 C C . ASP A 1 108 ? 15.384 -0.306 -12.943 1.00 91.06 108 ASP A C 1
ATOM 871 O O . ASP A 1 108 ? 15.521 -1.506 -12.690 1.00 91.06 108 ASP A O 1
ATOM 875 N N . PRO A 1 109 ? 14.812 0.096 -14.097 1.00 93.19 109 PRO A N 1
ATOM 876 C CA . PRO A 1 109 ? 14.298 -0.848 -15.086 1.00 93.19 109 PRO A CA 1
ATOM 877 C C . PRO A 1 109 ? 15.326 -1.871 -15.571 1.00 93.19 109 PRO A C 1
ATOM 879 O O . PRO A 1 109 ? 14.935 -2.953 -15.995 1.00 93.19 109 PRO A O 1
ATOM 882 N N . HIS A 1 110 ? 16.629 -1.580 -15.490 1.00 92.94 110 HIS A N 1
ATOM 883 C CA . HIS A 1 110 ? 17.660 -2.555 -15.843 1.00 92.94 110 HIS A CA 1
ATOM 884 C C . HIS A 1 110 ? 17.791 -3.642 -14.778 1.00 92.94 110 HIS A C 1
ATOM 886 O O . HIS A 1 110 ? 18.037 -4.801 -15.115 1.00 92.94 110 HIS A O 1
ATOM 892 N N . ALA A 1 111 ? 17.634 -3.295 -13.500 1.00 94.19 111 ALA A N 1
ATOM 893 C CA . ALA A 1 111 ? 17.563 -4.273 -12.423 1.00 94.19 111 ALA A CA 1
ATOM 894 C C . ALA A 1 111 ? 16.310 -5.145 -12.566 1.00 94.19 111 ALA A C 1
ATOM 896 O O . ALA A 1 111 ? 16.420 -6.366 -12.488 1.00 94.19 111 ALA A O 1
ATOM 897 N N . LEU A 1 112 ? 15.158 -4.540 -12.874 1.00 96.00 112 LEU A N 1
ATOM 898 C CA . LEU A 1 112 ? 13.925 -5.284 -13.137 1.00 96.00 112 LEU A CA 1
ATOM 899 C C . LEU A 1 112 ? 14.062 -6.210 -14.358 1.00 96.00 112 LEU A C 1
ATOM 901 O O . LEU A 1 112 ? 13.701 -7.380 -14.281 1.00 96.00 112 LEU A O 1
ATOM 905 N N . ALA A 1 113 ? 14.675 -5.737 -15.448 1.00 96.25 113 ALA A N 1
ATOM 906 C CA . ALA A 1 113 ? 14.888 -6.524 -16.664 1.00 96.25 113 ALA A CA 1
ATOM 907 C C . ALA A 1 113 ? 15.734 -7.788 -16.444 1.00 96.25 113 ALA A C 1
ATOM 909 O O . ALA A 1 113 ? 15.533 -8.800 -17.110 1.00 96.25 113 ALA A O 1
ATOM 910 N N . LYS A 1 114 ? 16.661 -7.768 -15.477 1.00 95.56 114 LYS A N 1
ATOM 911 C CA . LYS A 1 114 ? 17.469 -8.947 -15.112 1.00 95.56 114 LYS A CA 1
ATOM 912 C C . LYS A 1 114 ? 16.652 -10.065 -14.464 1.00 95.56 114 LYS A C 1
ATOM 914 O O . LYS A 1 114 ? 17.143 -11.188 -14.394 1.00 95.56 114 LYS A O 1
ATOM 919 N N . MET A 1 115 ? 15.435 -9.772 -14.007 1.00 96.56 115 MET A N 1
ATOM 920 C CA . MET A 1 115 ? 14.516 -10.764 -13.448 1.00 96.56 115 MET A CA 1
ATOM 921 C C . MET A 1 115 ? 13.745 -11.526 -14.533 1.00 96.56 115 MET A C 1
ATOM 923 O O . MET A 1 115 ? 12.990 -12.443 -14.211 1.00 96.56 115 MET A O 1
ATOM 927 N N . ALA A 1 116 ? 13.918 -11.161 -15.808 1.00 95.31 116 ALA A N 1
ATOM 928 C CA . ALA A 1 116 ? 13.232 -11.815 -16.909 1.00 95.31 116 ALA A CA 1
ATOM 929 C C . ALA A 1 116 ? 13.627 -13.301 -17.035 1.00 95.31 116 ALA A C 1
ATOM 931 O O . ALA A 1 116 ? 14.793 -13.664 -16.841 1.00 95.31 116 ALA A O 1
ATOM 932 N N . PRO A 1 117 ? 12.681 -14.179 -17.413 1.00 94.06 117 PRO A N 1
ATOM 933 C CA . PRO A 1 117 ? 12.984 -15.562 -17.751 1.00 94.06 117 PRO A CA 1
ATOM 934 C C . PRO A 1 117 ? 14.006 -15.672 -18.890 1.00 94.06 117 PRO A C 1
ATOM 936 O O . PRO A 1 117 ? 14.026 -14.858 -19.810 1.00 94.06 117 PRO A O 1
ATOM 939 N N . SER A 1 118 ? 14.782 -16.757 -18.908 1.00 93.19 118 SER A N 1
ATOM 940 C CA . SER A 1 118 ? 15.875 -16.969 -19.873 1.00 93.19 118 SER A CA 1
ATOM 941 C C . SER A 1 118 ? 15.468 -17.018 -21.353 1.00 93.19 118 SER A C 1
ATOM 943 O O . SER A 1 118 ? 16.340 -16.979 -22.217 1.00 93.19 118 SER A O 1
ATOM 945 N N . HIS A 1 119 ? 14.173 -17.143 -21.656 1.00 93.50 119 HIS A N 1
ATOM 946 C CA . HIS A 1 119 ? 13.658 -17.156 -23.026 1.00 93.50 119 HIS A CA 1
ATOM 947 C C . HIS A 1 119 ? 13.355 -15.757 -23.586 1.00 93.50 119 HIS A C 1
ATOM 949 O O . HIS A 1 119 ? 13.086 -15.649 -24.778 1.00 93.50 119 HIS A O 1
ATOM 955 N N . TRP A 1 120 ? 13.398 -14.709 -22.758 1.00 95.44 120 TRP A N 1
ATOM 956 C CA . TRP A 1 120 ? 13.295 -13.319 -23.204 1.00 95.44 120 TRP A CA 1
ATOM 957 C C . TRP A 1 120 ? 14.663 -12.797 -23.628 1.00 95.44 120 TRP A C 1
ATOM 959 O O . TRP A 1 120 ? 15.665 -13.024 -22.942 1.00 95.44 120 TRP A O 1
ATOM 969 N N . SER A 1 121 ? 14.722 -12.064 -24.741 1.00 96.75 121 SER A N 1
ATOM 970 C CA . SER A 1 121 ? 15.948 -11.344 -25.072 1.00 96.75 121 SER A CA 1
ATOM 971 C C . SER A 1 121 ? 16.172 -10.183 -24.085 1.00 96.75 121 SER A C 1
ATOM 973 O O . SER A 1 121 ? 15.202 -9.608 -23.581 1.00 96.75 121 SER A O 1
ATOM 975 N N . PRO A 1 122 ? 17.432 -9.787 -23.811 1.00 95.12 122 PRO A N 1
ATOM 976 C CA . PRO A 1 122 ? 17.714 -8.659 -22.919 1.00 95.12 122 PRO A CA 1
ATOM 977 C C . PRO A 1 122 ? 17.047 -7.344 -23.347 1.00 95.12 122 PRO A C 1
ATOM 979 O O . PRO A 1 122 ? 16.659 -6.546 -22.497 1.00 95.12 122 PRO A O 1
ATOM 982 N N . GLU A 1 123 ? 16.902 -7.119 -24.655 1.00 94.44 123 GLU A N 1
ATOM 983 C CA . GLU A 1 123 ? 16.262 -5.919 -25.198 1.00 94.44 123 GLU A CA 1
ATOM 984 C C . GLU A 1 123 ? 14.749 -5.922 -24.947 1.00 94.44 123 GLU A C 1
ATOM 986 O O . GLU A 1 123 ? 14.215 -4.942 -24.428 1.00 94.44 123 GLU A O 1
ATOM 991 N N . GLU A 1 124 ? 14.063 -7.031 -25.242 1.00 95.75 124 GLU A N 1
ATOM 992 C CA . GLU A 1 124 ? 12.623 -7.175 -24.982 1.00 95.75 124 GLU A CA 1
ATOM 993 C C . GLU A 1 124 ? 12.320 -7.075 -23.484 1.00 95.75 124 GLU A C 1
ATOM 995 O O . GLU A 1 124 ? 11.383 -6.382 -23.085 1.00 95.75 124 GLU A O 1
ATOM 1000 N N . ALA A 1 125 ? 13.146 -7.709 -22.646 1.00 96.94 125 ALA A N 1
ATOM 1001 C CA . ALA A 1 125 ? 13.025 -7.645 -21.194 1.00 96.94 125 ALA A CA 1
ATOM 1002 C C . ALA A 1 125 ? 13.113 -6.199 -20.684 1.00 96.94 125 ALA A C 1
ATOM 1004 O O . ALA A 1 125 ? 12.308 -5.786 -19.845 1.00 96.94 125 ALA A O 1
ATOM 1005 N N . LEU A 1 126 ? 14.059 -5.416 -21.209 1.00 96.06 126 LEU A N 1
ATOM 1006 C CA . LEU A 1 126 ? 14.240 -4.021 -20.824 1.00 96.06 126 LEU A CA 1
ATOM 1007 C C . LEU A 1 126 ? 13.088 -3.132 -21.297 1.00 96.06 126 LEU A C 1
ATOM 1009 O O . LEU A 1 126 ? 12.568 -2.340 -20.511 1.00 96.06 126 LEU A O 1
ATOM 1013 N N . GLN A 1 127 ? 12.658 -3.273 -22.553 1.00 95.12 127 GLN A N 1
ATOM 1014 C CA . GLN A 1 127 ? 11.508 -2.530 -23.079 1.00 95.12 127 GLN A CA 1
ATOM 1015 C C . GLN A 1 127 ? 10.249 -2.800 -22.248 1.00 95.12 127 GLN A C 1
ATOM 1017 O O . GLN A 1 127 ? 9.520 -1.869 -21.889 1.00 95.12 127 GLN A O 1
ATOM 1022 N N . GLU A 1 128 ? 10.030 -4.062 -21.883 1.00 97.00 128 GLU A N 1
ATOM 1023 C CA . GLU A 1 128 ? 8.919 -4.461 -21.031 1.00 97.00 128 GLU A CA 1
ATOM 1024 C C . GLU A 1 128 ? 9.049 -3.888 -19.616 1.00 97.00 128 GLU A C 1
ATOM 1026 O O . GLU A 1 128 ? 8.068 -3.373 -19.080 1.00 97.00 128 GLU A O 1
ATOM 1031 N N . ALA A 1 129 ? 10.256 -3.882 -19.036 1.00 96.56 129 ALA A N 1
ATOM 1032 C CA . ALA A 1 129 ? 10.511 -3.293 -17.722 1.00 96.56 129 ALA A CA 1
ATOM 1033 C C . ALA A 1 129 ? 10.132 -1.802 -17.697 1.00 96.56 129 ALA A C 1
ATOM 1035 O O . ALA A 1 129 ? 9.387 -1.366 -16.820 1.00 96.56 129 ALA A O 1
ATOM 1036 N N . TYR A 1 130 ? 10.550 -1.023 -18.702 1.00 95.50 130 TYR A N 1
ATOM 1037 C CA . TYR A 1 130 ? 10.124 0.375 -18.835 1.00 95.50 130 TYR A CA 1
ATOM 1038 C C . TYR A 1 130 ? 8.602 0.502 -18.949 1.00 95.50 130 TYR A C 1
ATOM 1040 O O . TYR A 1 130 ? 7.996 1.331 -18.266 1.00 95.50 130 TYR A O 1
ATOM 1048 N N . ARG A 1 131 ? 7.966 -0.328 -19.783 1.00 95.81 131 ARG A N 1
ATOM 1049 C CA . ARG A 1 131 ? 6.514 -0.294 -19.993 1.00 95.81 131 ARG A CA 1
ATOM 1050 C C . ARG A 1 131 ? 5.744 -0.543 -18.695 1.00 95.81 131 ARG A C 1
ATOM 1052 O O . ARG A 1 131 ? 4.808 0.208 -18.401 1.00 95.81 131 ARG A O 1
ATOM 1059 N N . VAL A 1 132 ? 6.111 -1.574 -17.930 1.00 96.56 132 VAL A N 1
ATOM 1060 C CA . VAL A 1 132 ? 5.406 -1.921 -16.686 1.00 96.56 132 VAL A CA 1
ATOM 1061 C C . VAL A 1 132 ? 5.654 -0.894 -15.590 1.00 96.56 132 VAL A C 1
ATOM 1063 O O . VAL A 1 132 ? 4.697 -0.516 -14.920 1.00 96.56 132 VAL A O 1
ATOM 1066 N N . VAL A 1 133 ? 6.877 -0.360 -15.461 1.00 95.31 133 VAL A N 1
ATOM 1067 C CA . VAL A 1 133 ? 7.192 0.685 -14.472 1.00 95.31 133 VAL A CA 1
ATOM 1068 C C . VAL A 1 133 ? 6.359 1.934 -14.741 1.00 95.31 133 VAL A C 1
ATOM 1070 O O . VAL A 1 133 ? 5.676 2.423 -13.845 1.00 95.31 133 VAL A O 1
ATOM 1073 N N . VAL A 1 134 ? 6.334 2.420 -15.987 1.00 94.25 134 VAL A N 1
ATOM 1074 C CA . VAL A 1 134 ? 5.539 3.603 -16.359 1.00 94.25 134 VAL A CA 1
ATOM 1075 C C . VAL A 1 134 ? 4.055 3.385 -16.065 1.00 94.25 134 VAL A C 1
ATOM 1077 O O . VAL A 1 134 ? 3.403 4.270 -15.509 1.00 94.25 134 VAL A O 1
ATOM 1080 N N . LYS A 1 135 ? 3.514 2.212 -16.419 1.00 95.12 135 LYS A N 1
ATOM 1081 C CA . LYS A 1 135 ? 2.114 1.867 -16.142 1.00 95.12 135 LYS A CA 1
ATOM 1082 C C . LYS A 1 135 ? 1.836 1.860 -14.635 1.00 95.12 135 LYS A C 1
ATOM 1084 O O . LYS A 1 135 ? 0.891 2.512 -14.202 1.00 95.12 135 LYS A O 1
ATOM 1089 N N . HIS A 1 136 ? 2.665 1.167 -13.860 1.00 94.50 136 HIS A N 1
ATOM 1090 C CA . HIS A 1 136 ? 2.489 0.982 -12.422 1.00 94.50 136 HIS A CA 1
ATOM 1091 C C . HIS A 1 136 ? 2.571 2.310 -11.660 1.00 94.50 136 HIS A C 1
ATOM 1093 O O . HIS A 1 136 ? 1.678 2.640 -10.883 1.00 94.50 136 HIS A O 1
ATOM 1099 N N . VAL A 1 137 ? 3.594 3.124 -11.935 1.00 91.62 137 VAL A N 1
ATOM 1100 C CA . VAL A 1 137 ? 3.773 4.435 -11.291 1.00 91.62 137 VAL A CA 1
ATOM 1101 C C . VAL A 1 137 ? 2.606 5.365 -11.612 1.00 91.62 137 VAL A C 1
ATOM 1103 O O . VAL A 1 137 ? 2.117 6.075 -1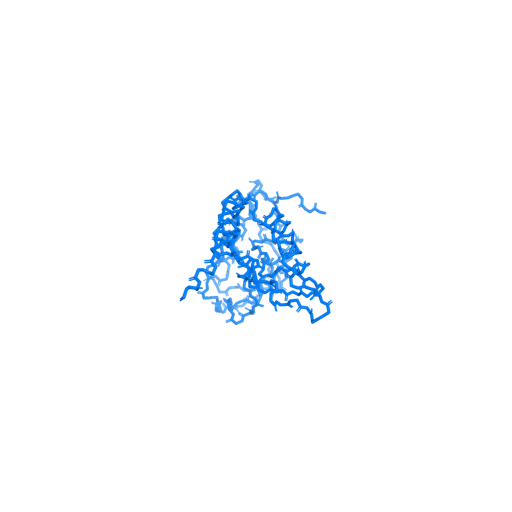0.738 1.00 91.62 137 VAL A O 1
ATOM 1106 N N . LYS A 1 138 ? 2.109 5.346 -12.852 1.00 92.56 138 LYS A N 1
ATOM 1107 C CA . LYS A 1 138 ? 0.949 6.155 -13.241 1.00 92.56 138 LYS A CA 1
ATOM 1108 C C . LYS A 1 138 ? -0.318 5.774 -12.476 1.00 92.56 138 LYS A C 1
ATOM 1110 O O . LYS A 1 138 ? -1.136 6.644 -12.187 1.00 92.56 138 LYS A O 1
ATOM 1115 N N . GLU A 1 139 ? -0.495 4.486 -12.214 1.00 92.19 139 GLU A N 1
ATOM 1116 C CA . GLU A 1 139 ? -1.684 3.937 -11.569 1.00 92.19 139 GLU A CA 1
ATOM 1117 C C . GLU A 1 139 ? -1.652 4.138 -10.051 1.00 92.19 139 GLU A C 1
ATOM 1119 O O . GLU A 1 139 ? -2.604 4.678 -9.487 1.00 92.19 139 GLU A O 1
ATOM 1124 N N . TYR A 1 140 ? -0.539 3.786 -9.406 1.00 90.38 140 TYR A N 1
ATOM 1125 C CA . TYR A 1 140 ? -0.448 3.714 -7.945 1.00 90.38 140 TYR A CA 1
ATOM 1126 C C . TYR A 1 140 ? 0.335 4.864 -7.302 1.00 90.38 140 TYR A C 1
ATOM 1128 O O . TYR A 1 140 ? 0.113 5.177 -6.136 1.00 90.38 140 TYR A O 1
ATOM 1136 N N . TYR A 1 141 ? 1.188 5.558 -8.062 1.00 88.25 141 TYR A N 1
ATOM 1137 C CA . TYR A 1 141 ? 2.034 6.657 -7.578 1.00 88.25 141 TYR A CA 1
ATOM 1138 C C . TYR A 1 141 ? 1.829 7.962 -8.373 1.00 88.25 141 TYR A C 1
ATOM 1140 O O . TYR A 1 141 ? 2.803 8.612 -8.769 1.00 88.25 141 TYR A O 1
ATOM 1148 N N . PRO A 1 142 ? 0.581 8.417 -8.606 1.00 87.88 142 PRO A N 1
ATOM 1149 C CA . PRO A 1 142 ? 0.306 9.530 -9.515 1.00 87.88 142 PRO A CA 1
ATOM 1150 C C . PRO A 1 142 ? 0.951 10.853 -9.077 1.00 87.88 142 PRO A C 1
ATOM 1152 O O . PRO A 1 142 ? 1.295 11.670 -9.924 1.00 87.88 142 PRO A O 1
ATOM 1155 N N . ALA A 1 143 ? 1.149 11.063 -7.771 1.00 86.38 143 ALA A N 1
ATOM 1156 C CA . ALA A 1 143 ? 1.819 12.254 -7.246 1.00 86.38 143 ALA A CA 1
ATOM 1157 C C . ALA A 1 143 ? 3.333 12.273 -7.523 1.00 86.38 143 ALA A C 1
ATOM 1159 O O . ALA A 1 143 ? 3.930 13.342 -7.548 1.00 86.38 143 ALA A O 1
ATOM 1160 N N . GLN A 1 144 ? 3.946 11.103 -7.731 1.00 86.06 144 GLN A N 1
ATOM 1161 C CA . GLN A 1 144 ? 5.384 10.949 -7.983 1.00 86.06 144 GLN A CA 1
ATOM 1162 C C . GLN A 1 144 ? 5.688 10.692 -9.466 1.00 86.06 144 GLN A C 1
ATOM 1164 O O . GLN A 1 144 ? 6.851 10.558 -9.839 1.00 86.06 144 GLN A O 1
ATOM 1169 N N . TYR A 1 145 ? 4.656 10.605 -10.314 1.00 88.81 145 TYR A N 1
ATOM 1170 C CA . TYR A 1 145 ? 4.784 10.175 -11.702 1.00 88.81 145 TYR A CA 1
ATOM 1171 C C . TYR A 1 145 ? 5.788 11.021 -12.489 1.00 88.81 145 TYR A C 1
ATOM 1173 O O . TYR A 1 145 ? 6.741 10.472 -13.035 1.00 88.81 145 TYR A O 1
ATOM 1181 N N . ASP A 1 146 ? 5.626 12.345 -12.504 1.00 90.00 146 ASP A N 1
ATOM 1182 C CA . ASP A 1 146 ? 6.485 13.229 -13.301 1.00 90.00 146 ASP A CA 1
ATOM 1183 C C . ASP A 1 146 ? 7.962 13.132 -12.881 1.00 90.00 146 ASP A C 1
ATOM 1185 O O . ASP A 1 146 ? 8.849 13.013 -13.732 1.00 90.00 146 ASP A O 1
ATOM 1189 N N . ASP A 1 147 ? 8.221 13.087 -11.572 1.00 88.94 147 ASP A N 1
ATOM 1190 C CA . ASP A 1 147 ? 9.567 12.943 -11.010 1.00 88.94 147 ASP A CA 1
ATOM 1191 C C . ASP A 1 147 ? 10.193 11.592 -11.369 1.00 88.94 147 ASP A C 1
ATOM 1193 O O . ASP A 1 147 ? 11.374 11.514 -11.727 1.00 88.94 147 ASP A O 1
ATOM 1197 N N . TRP A 1 148 ? 9.408 10.515 -11.309 1.00 89.62 148 TRP A N 1
ATOM 1198 C CA . TRP A 1 148 ? 9.871 9.175 -11.656 1.00 89.62 148 TRP A CA 1
ATOM 1199 C C . TRP A 1 148 ? 10.208 9.083 -13.146 1.00 89.62 148 TRP A C 1
ATOM 1201 O O . TRP A 1 148 ? 11.296 8.631 -13.507 1.00 89.62 148 TRP A O 1
ATOM 1211 N N . ILE A 1 149 ? 9.330 9.585 -14.021 1.00 89.25 149 ILE A N 1
ATOM 1212 C CA . ILE A 1 149 ? 9.559 9.609 -15.472 1.00 89.25 149 ILE A CA 1
ATOM 1213 C C . ILE A 1 149 ? 10.794 10.446 -15.826 1.00 89.25 149 ILE A C 1
ATOM 1215 O O . ILE A 1 149 ? 11.596 10.039 -16.671 1.00 89.25 149 ILE A O 1
ATOM 1219 N N . ALA A 1 150 ? 11.002 11.588 -15.165 1.00 88.44 150 ALA A N 1
ATOM 1220 C CA . ALA A 1 150 ? 12.198 12.401 -15.365 1.00 88.44 150 ALA A CA 1
ATOM 1221 C C . ALA A 1 150 ? 13.486 11.623 -15.034 1.00 88.44 150 ALA A C 1
ATOM 1223 O O . ALA A 1 150 ? 14.448 11.664 -15.807 1.00 88.44 150 ALA A O 1
ATOM 1224 N N . ARG A 1 151 ? 13.496 10.862 -13.930 1.00 86.69 151 ARG A N 1
ATOM 1225 C CA . ARG A 1 151 ? 14.631 10.004 -13.542 1.00 86.69 151 ARG A CA 1
ATOM 1226 C C . ARG A 1 151 ? 14.883 8.890 -14.557 1.00 86.69 151 ARG A C 1
ATOM 1228 O O . ARG A 1 151 ? 16.024 8.707 -14.978 1.00 86.69 151 ARG A O 1
ATOM 1235 N N . LEU A 1 152 ? 13.832 8.203 -15.005 1.00 86.31 152 LEU A N 1
ATOM 1236 C CA . LEU A 1 152 ? 13.937 7.126 -15.996 1.00 86.31 152 LEU A CA 1
ATOM 1237 C C . LEU A 1 152 ? 14.560 7.603 -17.310 1.00 86.31 152 LEU A C 1
ATOM 1239 O O . LEU A 1 152 ? 15.468 6.960 -17.839 1.00 86.31 152 LEU A O 1
ATOM 1243 N N . ASN A 1 153 ? 14.117 8.761 -17.802 1.00 84.44 153 ASN A N 1
ATOM 1244 C CA . ASN A 1 153 ? 14.633 9.352 -19.034 1.00 84.44 153 ASN A CA 1
ATOM 1245 C C . ASN A 1 153 ? 16.110 9.757 -18.916 1.00 84.44 153 ASN A C 1
ATOM 1247 O O . ASN A 1 153 ? 16.864 9.638 -19.882 1.00 84.44 153 ASN A O 1
ATOM 1251 N N . ASN A 1 154 ? 16.536 10.237 -17.746 1.00 82.06 154 ASN A N 1
ATOM 1252 C CA . ASN A 1 154 ? 17.935 10.588 -17.504 1.00 82.06 154 ASN A CA 1
ATOM 1253 C C . ASN A 1 154 ? 18.831 9.343 -17.443 1.00 82.06 154 ASN A C 1
ATOM 1255 O O . ASN A 1 154 ? 19.914 9.350 -18.029 1.00 82.06 154 ASN A O 1
ATOM 1259 N N . ASN A 1 155 ? 18.361 8.269 -16.803 1.00 76.12 155 ASN A N 1
ATOM 1260 C CA . ASN A 1 155 ? 19.093 7.006 -16.715 1.00 76.12 155 ASN A CA 1
ATOM 1261 C C . ASN A 1 155 ? 19.278 6.362 -18.096 1.00 76.12 155 ASN A C 1
ATOM 1263 O O . ASN A 1 155 ? 20.386 5.940 -18.420 1.00 76.12 155 ASN A O 1
ATOM 1267 N N . GLN A 1 156 ? 18.237 6.369 -18.938 1.00 74.19 156 GLN A N 1
ATOM 1268 C CA . GLN A 1 156 ? 18.336 5.870 -20.314 1.00 74.19 156 GLN A CA 1
ATOM 1269 C C . GLN A 1 156 ? 19.395 6.646 -21.113 1.00 74.19 156 GLN A C 1
ATOM 1271 O O . GLN A 1 156 ? 20.294 6.051 -21.698 1.00 74.19 156 GLN A O 1
ATOM 1276 N N . LYS A 1 157 ? 19.365 7.987 -21.062 1.00 74.12 157 LYS A N 1
ATOM 1277 C CA . LYS A 1 157 ? 20.345 8.835 -21.765 1.00 74.12 157 LYS A CA 1
ATOM 1278 C C . LYS A 1 157 ? 21.785 8.595 -21.304 1.00 74.12 157 LYS A C 1
ATOM 1280 O O . LYS A 1 157 ? 22.697 8.594 -22.128 1.00 74.12 157 LYS A O 1
ATOM 1285 N N . ALA A 1 158 ? 22.003 8.407 -20.002 1.00 70.00 158 ALA A N 1
ATOM 1286 C CA . ALA A 1 158 ? 23.328 8.114 -19.458 1.00 70.00 158 ALA A CA 1
ATOM 1287 C C . ALA A 1 158 ? 23.881 6.774 -19.987 1.00 70.00 158 ALA A C 1
ATOM 1289 O O . ALA A 1 158 ? 25.060 6.682 -20.340 1.00 70.00 158 ALA A O 1
ATOM 1290 N N . LEU A 1 159 ? 23.029 5.758 -20.119 1.00 66.94 159 LEU A N 1
ATOM 1291 C CA . LEU A 1 159 ? 23.403 4.439 -20.637 1.00 66.94 159 LEU A CA 1
ATOM 1292 C C . LEU A 1 159 ? 23.632 4.442 -22.158 1.00 66.94 159 LEU A C 1
ATOM 1294 O O . LEU A 1 159 ? 24.608 3.869 -22.647 1.00 66.94 159 LEU A O 1
ATOM 1298 N N . ASP A 1 160 ? 22.818 5.185 -22.907 1.00 71.25 160 ASP A N 1
ATOM 129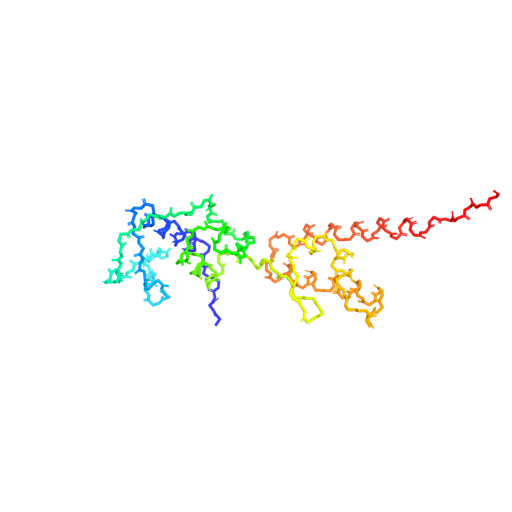9 C CA . ASP A 1 160 ? 23.009 5.386 -24.350 1.00 71.25 160 ASP A CA 1
ATOM 1300 C C . ASP A 1 160 ? 24.308 6.159 -24.657 1.00 71.25 160 ASP A C 1
ATOM 1302 O O . ASP A 1 160 ? 24.944 5.967 -25.694 1.00 71.25 160 ASP A O 1
ATOM 1306 N N . SER A 1 161 ? 24.740 7.036 -23.744 1.00 65.81 161 SER A N 1
ATOM 1307 C CA . SER A 1 161 ? 25.997 7.783 -23.883 1.00 65.81 161 SER A CA 1
ATOM 1308 C C . SER A 1 161 ? 27.247 6.962 -23.536 1.00 65.81 161 SER A C 1
ATOM 1310 O O . SER A 1 161 ? 28.315 7.202 -24.096 1.00 65.81 161 SER A O 1
ATOM 1312 N N . THR A 1 162 ? 27.127 5.959 -22.660 1.00 62.06 162 THR A N 1
ATOM 1313 C CA . THR A 1 162 ? 28.238 5.067 -22.275 1.00 62.06 162 THR A CA 1
ATOM 1314 C C . THR A 1 162 ? 28.421 3.907 -23.252 1.00 62.06 162 THR A C 1
ATOM 1316 O O . THR A 1 162 ? 29.554 3.501 -23.499 1.00 62.06 162 THR A O 1
ATOM 1319 N N . SER A 1 163 ? 27.344 3.434 -23.883 1.00 58.59 163 SER A N 1
ATOM 1320 C CA . SER A 1 163 ? 27.394 2.432 -24.961 1.00 58.59 163 SER A CA 1
ATOM 1321 C C . SER A 1 163 ? 27.929 2.976 -26.297 1.00 58.59 163 SER A C 1
ATOM 1323 O O . SER A 1 163 ? 28.412 2.197 -27.115 1.00 58.59 163 SER A O 1
ATOM 1325 N N . ASN A 1 164 ? 27.918 4.300 -26.500 1.00 50.53 164 ASN A N 1
ATOM 1326 C CA . ASN A 1 164 ? 28.431 4.973 -27.704 1.00 50.53 164 ASN A CA 1
ATOM 1327 C C . ASN A 1 164 ? 29.880 5.493 -27.598 1.00 50.53 164 ASN A C 1
ATOM 1329 O O . ASN A 1 164 ? 30.335 6.213 -28.490 1.00 50.53 164 ASN A O 1
ATOM 1333 N N . SER A 1 165 ? 30.629 5.153 -26.543 1.00 40.94 165 SER A N 1
ATOM 1334 C CA . SER A 1 165 ? 32.069 5.456 -26.509 1.00 40.94 165 SER A CA 1
ATOM 1335 C C . SER A 1 165 ? 32.816 4.536 -27.486 1.00 40.94 165 SER A C 1
ATOM 1337 O O . SER A 1 165 ? 32.727 3.315 -27.333 1.00 40.94 165 SER A O 1
ATOM 1339 N N . PRO A 1 166 ? 33.556 5.064 -28.483 1.00 44.84 166 PRO A N 1
ATOM 1340 C CA . PRO A 1 166 ? 34.363 4.229 -29.357 1.00 44.84 166 PRO A CA 1
ATOM 1341 C C . PRO A 1 166 ? 35.435 3.532 -28.520 1.00 44.84 166 PRO A C 1
ATOM 1343 O O . PRO A 1 166 ? 36.157 4.178 -27.761 1.00 44.84 166 PRO A O 1
ATOM 1346 N N . ASN A 1 167 ? 35.551 2.215 -28.678 1.00 44.41 167 ASN A N 1
ATOM 1347 C CA . ASN A 1 167 ? 36.745 1.477 -28.284 1.00 44.41 167 ASN A CA 1
ATOM 1348 C C . ASN A 1 167 ? 37.906 1.957 -29.175 1.00 44.41 167 ASN A C 1
ATOM 1350 O O . ASN A 1 167 ? 38.234 1.326 -30.178 1.00 44.41 167 ASN A O 1
ATOM 1354 N N . ASP A 1 168 ? 38.512 3.094 -28.836 1.00 48.97 168 ASP A N 1
ATOM 1355 C CA . ASP A 1 168 ? 39.801 3.492 -29.391 1.00 48.97 168 ASP A CA 1
ATOM 1356 C C . ASP A 1 168 ? 40.878 2.649 -28.705 1.00 48.97 168 ASP A C 1
ATOM 1358 O O . ASP A 1 168 ? 41.404 2.981 -27.644 1.00 48.97 168 ASP A O 1
ATOM 1362 N N . SER A 1 169 ? 41.164 1.497 -29.308 1.00 44.94 169 SER A N 1
ATOM 1363 C CA . SER A 1 169 ? 42.382 0.730 -29.059 1.00 44.94 169 SER A CA 1
ATOM 1364 C C . SER A 1 169 ? 43.335 0.960 -30.232 1.00 44.94 169 SER A C 1
ATOM 1366 O O . SER A 1 169 ? 43.129 0.411 -31.316 1.00 44.94 169 SER A O 1
ATOM 1368 N N . GLN A 1 170 ? 44.346 1.803 -30.003 1.00 44.06 170 GLN A N 1
ATOM 1369 C CA . GLN A 1 170 ? 45.634 1.752 -30.703 1.00 44.06 170 GLN A CA 1
ATOM 1370 C C . GLN A 1 170 ? 46.584 0.827 -29.946 1.00 44.06 170 GLN A C 1
ATOM 1372 O O . GLN A 1 170 ? 46.528 0.834 -28.695 1.00 44.06 170 GLN A O 1
#

pLDDT: mean 88.53, std 13.79, range [35.56, 98.38]

Organism: NCBI:txid135208

Foldseek 3Di:
DPDPLPVLQVVLVLVVVVVCVVVQKDQVPDDPVQWDDDPSHTDGDDSVVMDGHNQQADDRQAAAAEQDPDCVNGRDDRCSVNCVVVRSYFHQWFDAPNDTDGCVCLLPLLSQLVPDDPVDDSVRSSVRSVVRSLVRCVVRVVVCNVVSVVSVVVVVVVVVVVVPDDPPDD

InterPro domains:
  IPR011009 Protein kinase-like domain superfamily [SSF56112] (11-56)